Protein AF-A0A1G0LPZ5-F1 (afdb_monomer)

Radius of gyration: 13.95 Å; Cα contacts (8 Å, |Δi|>4): 73; chains: 1; bounding box: 44×17×31 Å

Secondary structure (DSSP, 8-state):
-EEEEEEEEEETTTEEEEEEEEEEESS--TT--SSTTEEEPPTTSHHHHHHHHHHHHHH---

Solvent-accessible surface area (backbone atoms only — not comparable to full-atom values): 3956 Å² total; per-residue (Å²): 110,82,46,80,49,74,50,81,41,82,42,86,94,87,45,74,44,79,48,67,44,32,27,29,53,89,67,91,54,80,90,61,78,67,67,88,62,51,41,75,54,56,80,89,37,70,55,39,53,51,37,54,52,49,49,55,62,71,67,50,89,128

Nearest PDB structures (foldseek):
  4yfa-assembly1_C  TM=7.883E-01  e=7.426E+00  Acidovorax sp. MR-S7
  8iff-assembly1_B  TM=3.478E-01  e=4.781E+00  Arabidopsis thaliana
  1f2f-assembly1_A  TM=3.879E-01  e=7.426E+00  Gallus gallus
  8rd8-assembly1_WD  TM=2.623E-01  e=8.422E+00  Psychrobacter urativorans

Structure (mmCIF, N/CA/C/O backbone):
data_AF-A0A1G0LPZ5-F1
#
_entry.id   AF-A0A1G0LPZ5-F1
#
loop_
_atom_site.group_PDB
_atom_site.id
_atom_site.type_symbol
_atom_site.label_atom_id
_atom_site.label_alt_id
_atom_site.label_comp_id
_atom_site.label_asym_id
_atom_site.label_entity_id
_atom_site.label_seq_id
_atom_site.pdbx_PDB_ins_code
_atom_site.Cartn_x
_atom_site.Cartn_y
_atom_site.Cartn_z
_atom_site.occupancy
_atom_site.B_iso_or_equiv
_atom_site.auth_seq_id
_atom_site.auth_comp_id
_atom_site.auth_asym_id
_atom_site.auth_atom_id
_atom_site.pdbx_PDB_model_num
ATOM 1 N N . MET A 1 1 ? 13.196 -5.008 -7.904 1.00 81.69 1 MET A N 1
ATOM 2 C CA . MET A 1 1 ? 11.991 -5.790 -7.545 1.00 81.69 1 MET A CA 1
ATOM 3 C C . MET A 1 1 ? 10.999 -4.862 -6.867 1.00 81.69 1 MET A C 1
ATOM 5 O O . MET A 1 1 ? 11.423 -4.098 -6.004 1.00 81.69 1 MET A O 1
ATOM 9 N N . ILE A 1 2 ? 9.734 -4.902 -7.284 1.00 91.62 2 ILE A N 1
ATOM 10 C CA . ILE A 1 2 ? 8.641 -4.157 -6.645 1.00 91.62 2 ILE A CA 1
ATOM 11 C C . ILE A 1 2 ? 8.083 -4.986 -5.487 1.00 91.62 2 ILE A C 1
ATOM 13 O O . ILE A 1 2 ? 8.013 -6.210 -5.590 1.00 91.62 2 ILE A O 1
ATOM 17 N N . LYS A 1 3 ? 7.687 -4.328 -4.401 1.00 92.00 3 LYS A N 1
ATOM 18 C CA . LYS A 1 3 ? 6.983 -4.916 -3.261 1.00 92.00 3 LYS A CA 1
ATOM 19 C C . LYS A 1 3 ? 5.733 -4.097 -2.959 1.00 92.00 3 LYS A C 1
ATOM 21 O O . LYS A 1 3 ? 5.725 -2.890 -3.183 1.00 92.00 3 LYS A O 1
ATOM 26 N N . LEU A 1 4 ? 4.716 -4.752 -2.414 1.00 93.38 4 LEU A N 1
ATOM 27 C CA . LEU A 1 4 ? 3.579 -4.076 -1.799 1.00 93.38 4 LEU A CA 1
ATOM 28 C C . LEU A 1 4 ? 3.762 -4.082 -0.281 1.00 93.38 4 LEU A C 1
ATOM 30 O O . LEU A 1 4 ? 4.128 -5.109 0.295 1.00 93.38 4 LEU A O 1
ATOM 34 N N . ARG A 1 5 ? 3.527 -2.940 0.359 1.00 92.31 5 ARG A N 1
ATOM 35 C CA . ARG A 1 5 ? 3.591 -2.770 1.811 1.00 92.31 5 ARG A CA 1
ATOM 36 C C . ARG A 1 5 ? 2.241 -2.285 2.309 1.00 92.31 5 ARG A C 1
ATOM 38 O O . ARG A 1 5 ? 1.750 -1.285 1.806 1.00 92.31 5 ARG A O 1
ATOM 45 N N . ALA A 1 6 ? 1.686 -2.980 3.298 1.00 93.31 6 ALA A N 1
ATOM 46 C CA . ALA A 1 6 ? 0.413 -2.632 3.913 1.00 93.31 6 ALA A CA 1
ATOM 47 C C . ALA A 1 6 ? 0.553 -2.511 5.433 1.00 93.31 6 ALA A C 1
ATOM 49 O O . ALA A 1 6 ? 1.298 -3.284 6.043 1.00 93.31 6 ALA A O 1
ATOM 50 N N . TRP A 1 7 ? -0.161 -1.567 6.037 1.00 93.81 7 TRP A N 1
ATOM 51 C CA . TRP A 1 7 ? -0.315 -1.464 7.487 1.00 93.81 7 TRP A CA 1
ATOM 52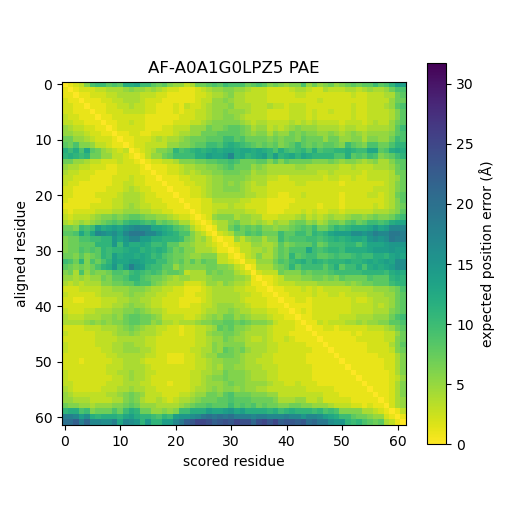 C C . TRP A 1 7 ? -1.629 -0.763 7.838 1.00 93.81 7 TRP A C 1
ATOM 54 O O . TRP A 1 7 ? -2.222 -0.082 7.006 1.00 93.81 7 TRP A O 1
ATOM 64 N N . ALA A 1 8 ? -2.088 -0.960 9.071 1.00 93.19 8 ALA A N 1
ATOM 65 C CA . ALA A 1 8 ? -3.173 -0.174 9.635 1.00 93.19 8 ALA A CA 1
ATOM 66 C C . ALA A 1 8 ? -2.578 1.095 10.248 1.00 93.19 8 ALA A C 1
ATOM 68 O O . ALA A 1 8 ? -1.659 1.002 11.065 1.00 93.19 8 ALA A O 1
ATOM 69 N N . ASP A 1 9 ? -3.079 2.253 9.839 1.00 94.00 9 ASP A N 1
ATOM 70 C CA . ASP A 1 9 ? -2.707 3.543 10.399 1.00 94.00 9 ASP A CA 1
ATOM 71 C C . ASP A 1 9 ? -3.874 4.121 11.194 1.00 94.00 9 ASP A C 1
ATOM 73 O O . ASP A 1 9 ? -5.039 4.000 10.803 1.00 94.00 9 ASP A O 1
ATOM 77 N N . TYR A 1 10 ? -3.563 4.720 12.335 1.00 94.06 10 TYR A N 1
ATOM 78 C CA . TYR A 1 10 ? -4.572 5.316 13.195 1.00 94.06 10 TYR A CA 1
ATOM 79 C C . TYR A 1 10 ? -4.806 6.757 12.759 1.00 94.06 10 TYR A C 1
ATOM 81 O O . TYR A 1 10 ? -3.896 7.582 12.818 1.00 94.06 10 TYR A O 1
ATOM 89 N N . LEU A 1 11 ? -6.039 7.060 12.356 1.00 90.00 11 LEU A N 1
ATOM 90 C CA . LEU A 1 11 ? -6.486 8.400 12.017 1.00 90.00 11 LEU A CA 1
ATOM 91 C C . LEU A 1 11 ? -7.365 8.926 13.168 1.00 90.00 11 LEU A C 1
ATOM 93 O O . LEU A 1 11 ? -8.515 8.508 13.332 1.00 90.00 11 LEU A O 1
ATOM 97 N N . PRO A 1 12 ? -6.841 9.820 14.026 1.00 88.50 12 PRO A N 1
ATOM 98 C CA . PRO A 1 12 ? -7.608 10.352 15.142 1.00 88.50 12 PRO A CA 1
ATOM 99 C C . PRO A 1 12 ? -8.884 11.071 14.666 1.00 88.50 12 PRO A C 1
ATOM 101 O O . PRO A 1 12 ? -8.861 11.725 13.623 1.00 88.50 12 PRO A O 1
ATOM 104 N N . PRO A 1 13 ? -9.979 11.036 15.448 1.00 89.44 13 PRO A N 1
ATOM 105 C CA . PRO A 1 13 ? -10.031 10.561 16.830 1.00 89.44 13 PRO A CA 1
ATOM 106 C C . PRO A 1 13 ? -10.458 9.102 17.029 1.00 89.44 13 PRO A C 1
ATOM 108 O O . PRO A 1 13 ? -10.354 8.649 18.156 1.00 89.44 13 PRO A O 1
ATOM 111 N N . ASN A 1 14 ? -10.976 8.390 16.024 1.00 89.69 14 ASN A N 1
ATOM 112 C CA . ASN A 1 14 ? -11.531 7.033 16.196 1.00 89.69 14 ASN A CA 1
ATOM 113 C C . ASN A 1 14 ? -11.477 6.196 14.905 1.00 89.69 14 ASN A C 1
ATOM 115 O O . ASN A 1 14 ? -12.208 5.216 14.768 1.00 89.69 14 ASN A O 1
ATOM 119 N N . GLU A 1 15 ? -10.665 6.591 13.929 1.00 90.00 15 GLU A N 1
ATOM 120 C CA . GLU A 1 15 ? -10.624 5.943 12.626 1.00 90.00 15 GLU A CA 1
ATOM 121 C C . GLU A 1 15 ? -9.322 5.151 12.471 1.00 90.00 15 GLU A C 1
ATOM 123 O O . GLU A 1 15 ? -8.272 5.492 13.011 1.00 90.00 15 GLU A O 1
ATOM 128 N N . THR A 1 16 ? -9.395 4.022 11.778 1.00 90.06 16 THR A N 1
ATOM 129 C CA . THR A 1 16 ? -8.221 3.242 11.385 1.00 90.06 16 THR A CA 1
ATOM 130 C C . THR A 1 16 ? -8.329 3.004 9.897 1.00 90.06 16 THR A C 1
ATOM 132 O O . THR A 1 16 ? -9.316 2.436 9.433 1.00 90.06 16 THR A O 1
ATOM 135 N N . VAL A 1 17 ? -7.320 3.445 9.157 1.00 90.00 17 VAL A N 1
ATOM 136 C CA . VAL A 1 17 ? -7.263 3.314 7.704 1.00 90.00 17 VAL A CA 1
ATOM 137 C C . VAL A 1 17 ? -6.224 2.269 7.332 1.00 90.00 17 VAL A C 1
ATOM 139 O O . VAL A 1 17 ? -5.179 2.150 7.970 1.00 90.00 17 VAL A O 1
ATOM 142 N N . VAL A 1 18 ? -6.498 1.488 6.292 1.00 91.31 18 VAL A N 1
ATOM 143 C CA . VAL A 1 18 ? -5.473 0.623 5.705 1.00 91.31 18 VAL A CA 1
ATOM 144 C C . VAL A 1 18 ? -4.664 1.462 4.730 1.00 91.31 18 VAL A C 1
ATOM 146 O O . VAL A 1 18 ? -5.204 1.986 3.759 1.00 91.31 18 VAL A O 1
ATOM 149 N N . VAL A 1 19 ? -3.362 1.561 4.968 1.00 93.69 19 VAL A N 1
ATOM 150 C CA . VAL A 1 19 ? -2.424 2.169 4.026 1.00 93.69 19 VAL A CA 1
ATOM 151 C C . VAL A 1 19 ? -1.780 1.060 3.212 1.00 93.69 19 VAL A C 1
ATOM 153 O O . VAL A 1 19 ? -1.348 0.046 3.764 1.00 93.69 19 VAL A O 1
ATOM 156 N N . LEU A 1 20 ? -1.717 1.249 1.896 1.00 95.44 20 LEU A N 1
ATOM 157 C CA . LEU A 1 20 ? -1.078 0.335 0.958 1.00 95.44 20 LEU A CA 1
ATOM 158 C C . LEU A 1 20 ? -0.173 1.132 0.017 1.00 95.44 20 LEU A C 1
ATOM 160 O O . LEU A 1 20 ? -0.594 2.129 -0.559 1.00 95.44 20 LEU A O 1
ATOM 164 N N . GLU A 1 21 ? 1.062 0.672 -0.160 1.00 95.19 21 GLU A N 1
ATOM 165 C CA . GLU A 1 21 ? 2.062 1.326 -1.003 1.00 95.19 21 GLU A CA 1
ATOM 166 C C . GLU A 1 21 ? 2.784 0.322 -1.896 1.00 95.19 21 GLU A C 1
ATOM 168 O O . GLU A 1 21 ? 3.127 -0.784 -1.470 1.00 95.19 21 GLU A O 1
ATOM 173 N N . ALA A 1 22 ? 3.095 0.743 -3.122 1.00 96.00 22 ALA A N 1
ATOM 174 C CA . ALA A 1 22 ? 4.040 0.054 -3.984 1.00 96.00 22 ALA A CA 1
ATOM 175 C C . ALA A 1 22 ? 5.420 0.677 -3.784 1.00 96.00 22 ALA A C 1
ATOM 177 O O . ALA A 1 22 ? 5.608 1.872 -4.006 1.00 96.00 22 ALA A O 1
ATOM 178 N N . VAL A 1 23 ? 6.395 -0.134 -3.387 1.00 94.12 23 VAL A N 1
ATOM 179 C CA . VAL A 1 23 ? 7.764 0.312 -3.127 1.00 94.12 23 VAL A CA 1
ATOM 180 C C . VAL A 1 23 ? 8.770 -0.511 -3.911 1.00 94.12 23 VAL A C 1
ATOM 182 O O . VAL A 1 23 ? 8.529 -1.658 -4.291 1.00 94.12 23 VAL A O 1
ATOM 185 N N . TYR A 1 24 ? 9.938 0.065 -4.148 1.00 90.94 24 TYR A N 1
ATOM 186 C CA . TYR A 1 24 ? 11.064 -0.635 -4.742 1.00 90.94 24 TYR A CA 1
ATOM 187 C C . TYR A 1 24 ? 12.366 -0.203 -4.086 1.00 90.94 24 TYR A C 1
ATOM 189 O O . TYR A 1 24 ? 12.456 0.856 -3.469 1.00 90.94 24 TYR A O 1
ATOM 197 N N . ARG A 1 25 ? 13.398 -1.033 -4.232 1.00 88.62 25 ARG A N 1
ATOM 198 C CA . ARG A 1 25 ? 14.748 -0.697 -3.785 1.00 88.62 25 ARG 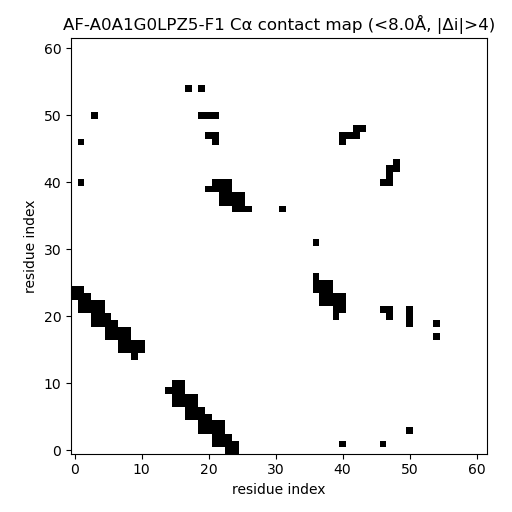A CA 1
ATOM 199 C C . ARG A 1 25 ? 15.579 -0.241 -4.980 1.00 88.62 25 ARG A C 1
ATOM 201 O O . ARG A 1 25 ? 15.642 -0.957 -5.979 1.00 88.62 25 ARG A O 1
ATOM 208 N N . ARG A 1 26 ? 16.213 0.931 -4.875 1.00 80.25 26 ARG A N 1
ATOM 209 C CA . ARG A 1 26 ? 17.089 1.478 -5.932 1.00 80.25 26 ARG A CA 1
ATOM 210 C C . ARG A 1 26 ? 18.409 0.718 -6.061 1.00 80.25 26 ARG A C 1
ATOM 212 O O . ARG A 1 26 ? 18.880 0.520 -7.171 1.00 80.25 26 ARG A O 1
ATOM 219 N N . SER A 1 27 ? 18.980 0.296 -4.933 1.00 76.56 27 SER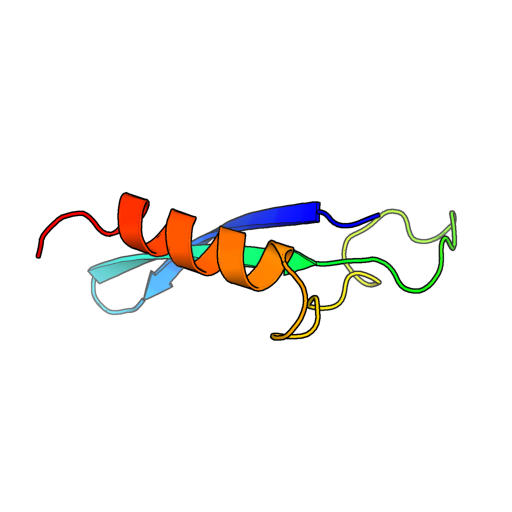 A N 1
ATOM 220 C CA . SER A 1 27 ? 20.240 -0.447 -4.860 1.00 76.56 27 SER A CA 1
ATOM 221 C C . SER A 1 27 ? 20.097 -1.638 -3.924 1.00 76.56 27 SER A C 1
ATOM 223 O O . SER A 1 27 ? 19.564 -1.504 -2.826 1.00 76.56 27 SER A O 1
ATOM 225 N N . THR A 1 28 ? 20.585 -2.804 -4.327 1.00 69.69 28 THR A N 1
ATOM 226 C CA . THR A 1 28 ? 20.757 -3.959 -3.441 1.00 69.69 28 THR A CA 1
ATOM 227 C C . THR A 1 28 ? 22.068 -3.822 -2.678 1.00 69.69 28 THR A C 1
ATOM 229 O O . THR A 1 28 ? 23.022 -4.535 -2.962 1.00 69.69 28 THR A O 1
ATOM 232 N N . ASP A 1 29 ? 22.119 -2.898 -1.718 1.00 75.19 29 ASP A N 1
ATOM 233 C CA . ASP A 1 29 ? 23.122 -2.969 -0.656 1.00 75.19 29 ASP A CA 1
ATOM 234 C C . ASP A 1 29 ? 22.690 -4.079 0.324 1.00 75.19 29 ASP A C 1
ATOM 236 O O . ASP A 1 29 ? 21.643 -3.947 0.973 1.00 75.19 29 ASP A O 1
ATOM 240 N N . PRO A 1 30 ? 23.423 -5.206 0.400 1.00 76.44 30 PRO A N 1
ATOM 241 C CA . PRO A 1 30 ? 23.068 -6.318 1.275 1.00 76.44 30 PRO A CA 1
ATOM 242 C C . PRO A 1 30 ? 23.274 -5.995 2.761 1.00 76.44 30 PRO A C 1
ATOM 244 O O . PRO A 1 30 ? 22.700 -6.684 3.602 1.00 76.44 30 PRO A O 1
ATOM 247 N N . SER A 1 31 ? 24.051 -4.958 3.099 1.00 81.81 31 SER A N 1
ATOM 248 C CA . SER A 1 31 ? 24.286 -4.540 4.488 1.00 81.81 31 SER A CA 1
ATOM 249 C C . SER A 1 31 ? 23.083 -3.831 5.117 1.00 81.81 31 SER A C 1
ATOM 251 O O . SER A 1 31 ? 22.958 -3.792 6.339 1.00 81.81 31 SER A O 1
ATOM 253 N N . GLN A 1 32 ? 22.159 -3.330 4.289 1.00 77.56 32 GLN A N 1
ATOM 254 C CA . GLN A 1 32 ? 20.907 -2.708 4.715 1.00 77.56 32 GLN A CA 1
ATOM 255 C C . GLN A 1 32 ? 19.714 -3.536 4.214 1.00 77.56 32 GLN A C 1
ATOM 257 O O . GLN A 1 32 ? 19.090 -3.230 3.188 1.00 77.56 32 GLN A O 1
ATOM 262 N N . PRO A 1 33 ? 19.381 -4.642 4.906 1.00 70.00 33 PRO A N 1
ATOM 263 C CA . PRO A 1 33 ? 18.292 -5.517 4.491 1.00 70.00 33 PRO A CA 1
ATOM 264 C C . PRO A 1 33 ? 16.907 -4.904 4.736 1.00 70.00 33 PRO A C 1
ATOM 266 O O . PRO A 1 33 ? 15.941 -5.390 4.147 1.00 70.00 33 PRO A O 1
ATOM 269 N N . GLY A 1 34 ? 16.805 -3.851 5.550 1.00 76.62 34 GLY A N 1
ATOM 270 C CA . GLY A 1 34 ? 15.544 -3.252 5.975 1.00 76.62 34 GLY A CA 1
ATOM 271 C C . GLY A 1 34 ? 14.841 -2.373 4.932 1.00 76.62 34 GLY A C 1
ATOM 272 O O . GLY A 1 34 ? 15.071 -2.455 3.716 1.00 76.62 34 GLY A O 1
ATOM 273 N N . ARG A 1 35 ? 13.888 -1.580 5.429 1.00 79.69 35 ARG A N 1
ATOM 274 C CA . ARG A 1 35 ? 12.968 -0.746 4.634 1.00 79.69 35 ARG A CA 1
ATOM 275 C C . ARG A 1 35 ? 13.526 0.645 4.343 1.00 79.69 35 ARG A C 1
ATOM 277 O O . ARG A 1 35 ? 12.921 1.394 3.589 1.00 79.69 35 ARG A O 1
ATOM 284 N N . GLU A 1 36 ? 14.670 0.986 4.919 1.00 85.50 36 GLU A N 1
ATOM 285 C CA . GLU A 1 36 ? 15.274 2.319 4.884 1.00 85.50 36 GLU A CA 1
ATOM 286 C C . GLU A 1 36 ? 15.657 2.730 3.455 1.00 85.50 36 GLU A C 1
ATOM 288 O O . GLU A 1 36 ? 15.665 3.910 3.118 1.00 85.50 36 GLU A O 1
ATOM 293 N N . LEU A 1 37 ? 15.926 1.742 2.594 1.00 85.25 37 LEU A N 1
ATOM 294 C CA . LEU A 1 37 ? 16.254 1.931 1.179 1.00 85.25 37 LEU A CA 1
ATOM 295 C C . LEU A 1 37 ? 15.053 1.760 0.233 1.00 85.25 37 LEU A C 1
ATOM 297 O O . LEU A 1 37 ? 15.220 1.826 -0.991 1.00 85.25 37 LEU A O 1
ATOM 301 N N . GLU A 1 38 ? 13.862 1.466 0.761 1.00 90.38 38 GLU A N 1
ATOM 302 C CA . GLU A 1 38 ? 12.645 1.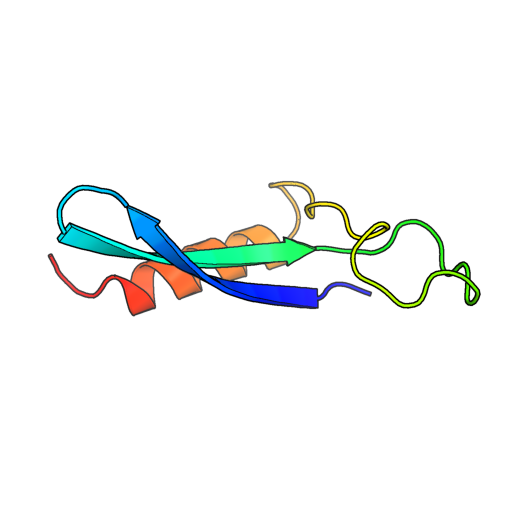338 -0.040 1.00 90.38 38 GLU A CA 1
ATOM 303 C C . GLU A 1 38 ? 12.075 2.724 -0.344 1.00 90.38 38 GLU A C 1
ATOM 305 O O . GLU A 1 38 ? 11.893 3.554 0.541 1.00 90.38 38 GLU A O 1
ATOM 310 N N . VAL A 1 39 ? 11.778 2.971 -1.617 1.00 92.12 39 VAL A N 1
ATOM 311 C CA . VAL A 1 39 ? 11.165 4.215 -2.086 1.00 92.12 39 VAL A CA 1
ATOM 312 C C . VAL A 1 39 ? 9.872 3.901 -2.824 1.00 92.12 39 VAL A C 1
ATOM 314 O O . VAL A 1 39 ? 9.733 2.816 -3.395 1.00 92.12 39 VAL A O 1
ATOM 317 N N . LEU A 1 40 ? 8.935 4.849 -2.832 1.00 93.94 40 LEU A N 1
ATOM 318 C CA . LEU A 1 40 ? 7.678 4.703 -3.563 1.00 93.94 40 LEU A CA 1
ATOM 319 C C . LEU A 1 40 ? 7.940 4.468 -5.052 1.00 93.94 40 LEU A C 1
ATOM 321 O O . LEU A 1 40 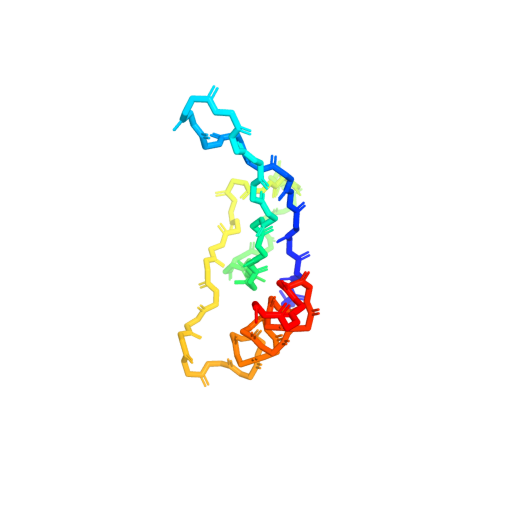? 8.789 5.119 -5.671 1.00 93.94 40 LEU A O 1
ATOM 325 N N . ALA A 1 41 ? 7.197 3.526 -5.624 1.00 92.44 41 ALA A N 1
ATOM 326 C CA . ALA A 1 41 ? 7.121 3.373 -7.063 1.00 92.44 41 ALA A CA 1
ATOM 327 C C . ALA A 1 41 ? 6.526 4.657 -7.678 1.00 92.44 41 ALA A C 1
ATOM 329 O O . ALA A 1 41 ? 5.646 5.273 -7.076 1.00 92.44 41 ALA A O 1
ATOM 330 N N . PRO A 1 42 ? 6.988 5.085 -8.865 1.00 91.50 42 PRO A N 1
ATOM 331 C CA . PRO A 1 42 ? 6.394 6.226 -9.550 1.00 91.50 42 PRO A CA 1
ATOM 332 C C . PRO A 1 42 ? 4.893 6.009 -9.819 1.00 91.50 42 PRO A C 1
ATOM 334 O O . PRO A 1 42 ? 4.512 4.879 -10.127 1.00 91.50 42 PRO A O 1
ATOM 337 N N . PRO A 1 43 ? 4.055 7.064 -9.829 1.00 89.00 43 PRO A N 1
ATOM 338 C CA . PRO A 1 43 ? 2.616 6.936 -10.102 1.00 89.00 43 PRO A CA 1
ATOM 339 C C . PRO A 1 43 ? 2.274 6.344 -11.478 1.00 89.00 43 PRO A C 1
ATOM 341 O O . PRO A 1 43 ? 1.184 5.835 -11.698 1.00 89.00 43 PRO A O 1
ATOM 344 N N . THR A 1 44 ? 3.205 6.415 -12.433 1.00 90.38 44 THR A N 1
ATOM 345 C CA . THR A 1 44 ? 3.058 5.818 -13.769 1.00 90.38 44 THR A CA 1
ATOM 346 C C . THR A 1 44 ? 3.359 4.318 -13.798 1.00 90.38 44 THR A C 1
ATOM 348 O O . THR A 1 44 ? 3.164 3.671 -14.825 1.00 90.38 44 THR A O 1
ATOM 351 N N . HIS A 1 45 ? 3.866 3.745 -12.704 1.00 93.19 45 HIS A N 1
ATOM 352 C CA . HIS A 1 45 ? 4.209 2.333 -12.630 1.00 93.19 45 HIS A CA 1
ATOM 353 C C . HIS A 1 45 ? 2.942 1.480 -12.402 1.00 93.19 45 HIS A C 1
ATOM 355 O O . HIS A 1 45 ? 2.157 1.812 -11.516 1.00 93.19 45 HIS A O 1
ATOM 361 N N . PRO A 1 46 ? 2.757 0.328 -13.083 1.00 94.62 46 PRO A N 1
ATOM 362 C CA . PRO A 1 46 ? 1.552 -0.510 -12.943 1.00 94.62 46 PRO A CA 1
ATOM 363 C C . PRO A 1 46 ? 1.214 -0.941 -11.508 1.00 94.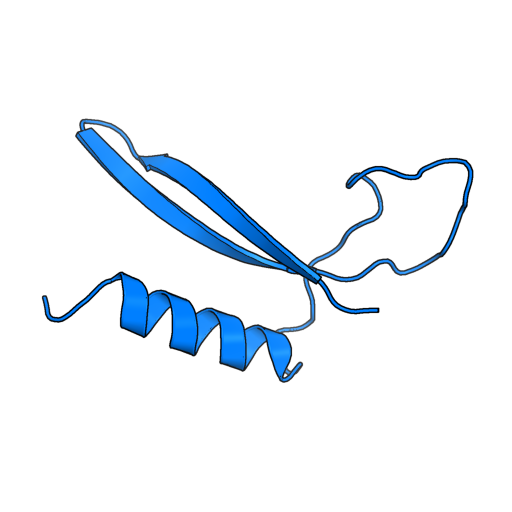62 46 PRO A C 1
ATOM 365 O O . PRO A 1 46 ? 0.058 -1.161 -11.164 1.00 94.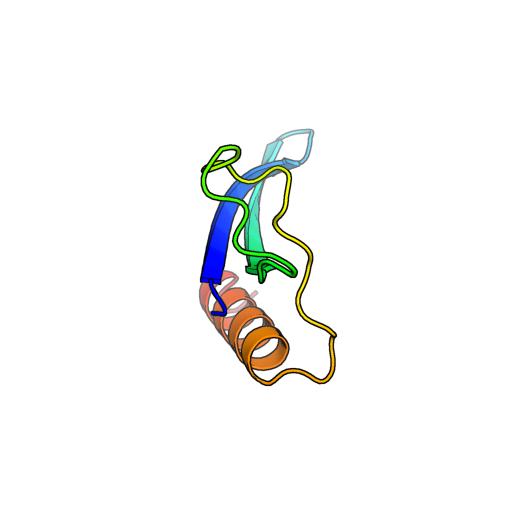62 46 PRO A O 1
ATOM 368 N N . ALA A 1 47 ? 2.230 -1.057 -10.653 1.00 93.56 47 ALA A N 1
ATOM 369 C CA . ALA A 1 47 ? 2.034 -1.360 -9.237 1.00 93.56 47 ALA A CA 1
ATOM 370 C C . ALA A 1 47 ? 1.313 -0.241 -8.463 1.00 93.56 47 ALA A C 1
ATOM 372 O O . ALA A 1 47 ? 0.598 -0.557 -7.522 1.00 93.56 47 ALA A O 1
ATOM 373 N N . ASP A 1 48 ? 1.457 1.030 -8.856 1.00 92.56 48 ASP A N 1
ATOM 374 C CA . ASP A 1 48 ? 0.662 2.125 -8.278 1.00 92.56 48 ASP A CA 1
ATOM 375 C C . ASP A 1 48 ? -0.821 1.956 -8.636 1.00 92.56 48 ASP A C 1
ATOM 377 O O . 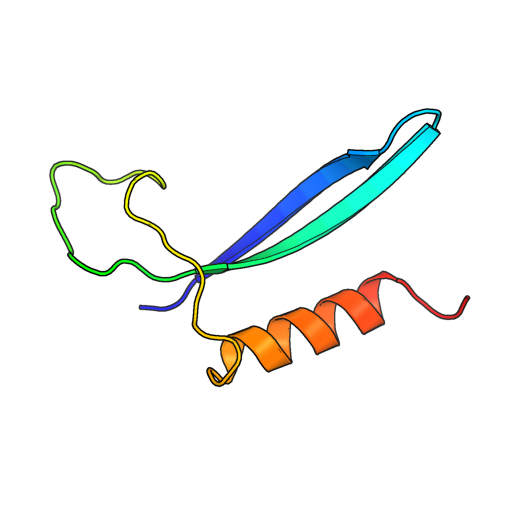ASP A 1 48 ? -1.688 2.051 -7.770 1.00 92.56 48 ASP A O 1
ATOM 381 N N . SER A 1 49 ? -1.118 1.607 -9.893 1.00 92.50 49 SER A N 1
ATOM 382 C CA . SER A 1 49 ? -2.489 1.309 -10.328 1.00 92.50 49 SER A CA 1
ATOM 383 C C . SER A 1 49 ? -3.087 0.140 -9.541 1.00 92.50 49 SER A C 1
ATOM 385 O O . SER A 1 49 ? -4.188 0.260 -9.013 1.00 92.50 49 SER A O 1
ATOM 387 N N . LEU A 1 50 ? -2.322 -0.944 -9.365 1.00 94.50 50 LEU A N 1
ATOM 388 C CA . LEU A 1 50 ? -2.740 -2.093 -8.559 1.00 94.50 50 LEU A CA 1
ATOM 389 C C . LEU A 1 50 ? -3.044 -1.707 -7.104 1.00 94.50 50 LEU A C 1
ATOM 391 O O . LEU A 1 50 ? -4.028 -2.176 -6.539 1.00 94.50 50 LEU A O 1
ATOM 395 N N . VAL A 1 51 ? -2.222 -0.850 -6.493 1.00 95.12 51 VAL A N 1
ATOM 396 C CA . VAL A 1 51 ? -2.454 -0.352 -5.128 1.00 95.12 51 VAL A CA 1
ATOM 397 C C . VAL A 1 51 ? -3.775 0.406 -5.034 1.00 95.12 51 VAL A C 1
ATOM 399 O O . VAL A 1 51 ? -4.548 0.162 -4.110 1.00 95.12 51 VAL A O 1
ATOM 402 N N . ARG A 1 52 ? -4.064 1.287 -5.997 1.00 91.81 52 ARG A N 1
ATOM 403 C CA . ARG A 1 52 ? -5.318 2.056 -6.029 1.00 91.81 52 ARG A CA 1
ATOM 404 C C . ARG A 1 52 ? -6.538 1.155 -6.170 1.00 91.81 52 ARG A C 1
ATOM 406 O O . ARG A 1 52 ? -7.530 1.372 -5.479 1.00 91.81 52 ARG A O 1
ATOM 413 N N . ASP A 1 53 ? -6.462 0.152 -7.037 1.00 93.56 53 ASP A N 1
ATOM 414 C CA . ASP A 1 53 ? -7.556 -0.797 -7.238 1.00 93.56 53 ASP A CA 1
ATOM 415 C C . ASP A 1 53 ? -7.794 -1.643 -5.983 1.00 93.56 53 ASP A C 1
ATOM 417 O O . ASP A 1 53 ? -8.937 -1.805 -5.557 1.00 93.56 53 ASP A O 1
ATOM 421 N N . LEU A 1 54 ? -6.723 -2.116 -5.335 1.00 93.06 54 LEU A N 1
ATOM 422 C CA . LEU A 1 54 ? -6.813 -2.860 -4.078 1.00 93.06 54 LEU A CA 1
ATOM 423 C C . LEU A 1 54 ? -7.416 -2.014 -2.956 1.00 93.06 54 LEU A C 1
ATOM 425 O O . LEU A 1 54 ? -8.327 -2.483 -2.281 1.00 93.06 54 LEU A O 1
ATOM 429 N N . LEU A 1 55 ? -6.964 -0.770 -2.777 1.00 91.81 55 LEU A N 1
ATOM 430 C CA . LEU A 1 55 ? -7.542 0.139 -1.783 1.00 91.81 55 LEU A CA 1
ATOM 431 C C . LEU A 1 55 ? -9.035 0.357 -2.032 1.00 91.81 55 LEU A C 1
ATOM 433 O O . LEU A 1 55 ? -9.827 0.263 -1.102 1.00 91.81 55 LEU A O 1
ATOM 437 N N . ARG A 1 56 ? -9.443 0.542 -3.292 1.00 91.19 56 ARG A N 1
ATOM 438 C CA . ARG A 1 56 ? -10.855 0.717 -3.648 1.00 91.19 56 ARG A CA 1
ATOM 439 C C . ARG A 1 56 ? -11.704 -0.518 -3.321 1.00 91.19 56 ARG A C 1
ATOM 441 O O . ARG A 1 56 ? -12.850 -0.372 -2.914 1.00 91.19 56 ARG A O 1
ATOM 448 N N . VAL A 1 57 ? -11.155 -1.726 -3.478 1.00 90.44 57 VAL A N 1
ATOM 449 C CA . VAL A 1 57 ? -11.826 -2.971 -3.060 1.00 90.44 57 VAL A CA 1
ATOM 450 C C . VAL A 1 57 ? -11.933 -3.057 -1.535 1.00 90.44 57 VAL A C 1
ATOM 452 O O . VAL A 1 57 ? -12.969 -3.474 -1.025 1.00 90.44 57 VAL A O 1
ATOM 455 N N . LEU A 1 58 ? -10.883 -2.658 -0.812 1.00 85.38 58 LEU A N 1
ATOM 456 C CA . LEU A 1 58 ? -10.827 -2.720 0.652 1.00 85.38 58 LEU A CA 1
ATOM 457 C C . LEU A 1 58 ? -11.720 -1.679 1.339 1.00 85.38 58 LEU A C 1
ATOM 459 O O . LEU A 1 58 ? -12.261 -1.970 2.401 1.00 85.38 58 LEU A O 1
ATOM 463 N N . GLU A 1 59 ? -11.897 -0.497 0.745 1.00 83.50 59 GLU A N 1
ATOM 464 C CA . GLU A 1 59 ? -12.811 0.538 1.252 1.00 83.50 59 GLU A CA 1
ATOM 465 C C . GLU A 1 59 ? -14.288 0.107 1.184 1.00 83.50 59 GLU A C 1
ATOM 467 O O . GLU A 1 59 ? -15.107 0.612 1.949 1.00 83.50 59 GLU A O 1
ATOM 472 N N . GLY A 1 60 ? -14.630 -0.847 0.311 1.00 73.19 60 GLY A N 1
ATOM 473 C CA . GLY A 1 60 ? -16.004 -1.308 0.117 1.00 73.19 60 GLY A CA 1
ATOM 474 C C . GLY A 1 60 ? -16.937 -0.237 -0.480 1.00 73.19 60 GLY A C 1
ATOM 475 O O . GLY A 1 60 ? -16.528 0.894 -0.752 1.00 73.19 60 GLY A O 1
ATOM 476 N N . PRO A 1 61 ? -18.210 -0.581 -0.756 1.00 66.06 61 PRO A N 1
ATOM 477 C CA . PRO A 1 61 ? -19.215 0.418 -1.102 1.00 66.06 61 PRO A CA 1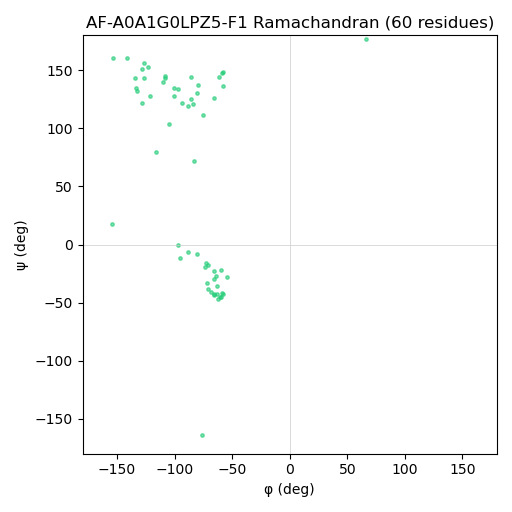
ATOM 478 C C . PRO A 1 61 ? -19.473 1.325 0.111 1.00 66.06 61 PRO A C 1
ATOM 480 O O . PRO A 1 61 ? -19.767 0.824 1.196 1.00 66.06 61 PRO A O 1
ATOM 483 N N . ARG A 1 62 ? -19.346 2.641 -0.085 1.00 56.88 62 ARG A N 1
ATOM 484 C CA . ARG A 1 62 ? -19.724 3.652 0.914 1.00 56.88 62 ARG A CA 1
ATOM 485 C C . ARG A 1 62 ? -21.236 3.775 1.044 1.00 56.88 62 ARG A C 1
ATOM 487 O O . ARG A 1 62 ? -21.913 3.704 -0.008 1.00 56.88 62 ARG A O 1
#

Sequence (62 aa):
MIKLRAWADYLPPNETVVVLEAVYRRSTDPSQPGRELEVLAPPTHPADSLVRDLLRVLEGPR

Mean predicted aligned error: 5.05 Å

Foldseek 3Di:
DKDKDWDWDDDPDHDIAIDIFIWDAPDPPVVDPDCPRIDGDPCPDVVVVVRVVVSVVVVPDD

pLDDT: mean 87.74, std 8.22, range [56.88, 96.0]